Protein AF-0000000071057564 (afdb_homodimer)

Solvent-accessible surface area (backbone atoms only — not comparable to full-atom values): 9492 Å² total; per-residue (Å²): 116,65,68,56,49,53,51,52,46,50,51,50,52,50,40,37,50,50,49,53,50,45,47,51,37,58,76,66,62,53,61,66,64,60,50,48,52,52,51,41,50,40,45,51,51,51,52,51,49,50,49,49,56,52,49,54,50,51,49,51,51,70,74,53,70,54,89,49,64,68,62,37,50,52,53,53,49,51,53,50,54,56,66,66,61,117,116,65,67,55,50,54,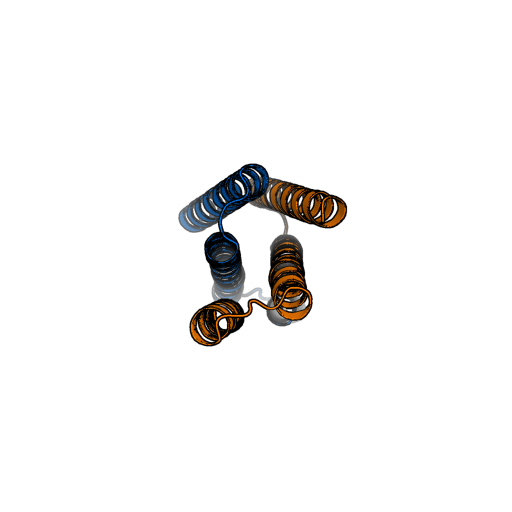51,51,46,51,51,50,51,49,41,39,50,49,47,54,49,46,48,49,37,58,76,66,65,54,60,65,64,59,51,49,51,53,52,41,49,40,44,50,50,50,51,52,49,50,50,49,57,52,49,53,50,51,49,50,50,70,72,54,69,54,88,50,63,69,62,37,51,51,53,52,48,51,53,50,53,56,68,66,60,114

InterPro domains:
  IPR003735 Metal-sensitive transcriptional repressor [PF02583] (4-84)
  IPR003735 Metal-sensitive transcriptional repressor [PTHR33677] (3-83)
  IPR038390 Metal-sensitive repressor, helix protomer superfamily [G3DSA:1.20.58.1000] (2-86)

Secondary structure (DSSP, 8-state):
-HHHHHHHHHHHHHHHHHHHHHHHHHHTT--HHHHHHHHHHHHHHHHHHHHHHHHHHHHHHHHS--S-HHHHHHHHHHHHHHHH--/-HHHHHHHHHH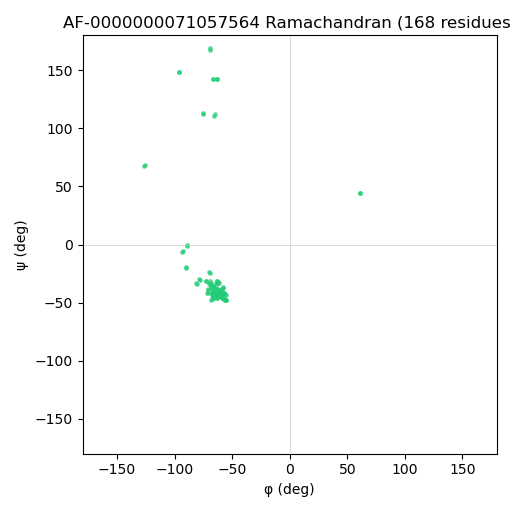HHHHHHHHHHHHHHHHTT--HHHHHHHHHHHHHHHHHHHHHHHHHHHHHHHHS--S-HHHHHHHHHHHHHHHH--

Foldseek 3Di:
DVVLVVVLVVLVVVLVVLVVVLVVCVVVVHDPVVSVVSVVVSVVSVVVSLVSVLVVLVCVLVVDPDPDPVVSVVSVVVSVVSVPPD/DVVLVVVLVVLVVVLVVLVVVLVVCVVVVHDPVVSVVSVVVSVVSVVVSLVSVLVVLVCVLVVDPDPDPVVSVVSVVVSVVSVPDD

Organism: NCBI:txid439219

Sequence (172 aa):
MRTEKKDILNRLKRAEGQLRGIQKMIEDEQECIDIVTQLTAVRSSINRTLGLVIGNKINQVMENPVDNPEEQEAKIQQVLDMIVKKMRTEKKDILNRLKRAEGQLRGIQKMIEDEQECIDIVTQLTAVRSSINRTLGLVIGNKINQVMENPVDNPEEQEAKIQQVLDMIVKK

Radius of gyration: 19.85 Å; Cα contacts (8 Å, |Δi|>4): 128; chains: 2; bounding box: 28×70×38 Å

Nearest PDB structures (foldseek):
  7mq1-assembly1_B  TM=9.446E-01  e=8.129E-06  Streptococcus pneumoniae D39
  7mq3-assembly1_A  TM=8.926E-01  e=7.356E-05  Streptococcus pneumoniae D39
  7mq2-assembly1_D  TM=8.993E-01  e=6.486E-05  Streptococcus pneumoniae D39
  5lcy-assembly1_C  TM=8.849E-01  e=1.101E-03  Salmonella enterica subsp. enterica serovar Typhimurium
  7mq2-assembly1_A  TM=8.182E-01  e=5.869E-04  Streptococcus pneumoniae D39

pLDDT: mean 92.58, std 8.24, range [45.53, 98.44]

Structure (mmCIF, N/CA/C/O backbone):
data_AF-0000000071057564-model_v1
#
loop_
_entity.id
_entity.type
_entity.pdbx_description
1 polymer 'DNA-binding transcriptional regulator, FrmR family'
#
loop_
_atom_site.group_PDB
_atom_site.id
_atom_site.type_symbol
_atom_site.label_atom_id
_atom_site.label_alt_id
_atom_site.label_comp_id
_atom_site.label_asym_id
_atom_site.label_entity_id
_atom_site.label_seq_id
_atom_site.pdbx_PDB_ins_code
_atom_site.Cartn_x
_atom_site.Cartn_y
_atom_site.Cartn_z
_atom_site.occupancy
_atom_site.B_iso_or_equiv
_atom_site.auth_seq_id
_atom_site.auth_comp_id
_atom_site.auth_asym_id
_atom_site.auth_atom_id
_atom_site.pdbx_PDB_model_num
ATOM 1 N N . MET A 1 1 ? 6.484 17.75 16.266 1 46.41 1 MET A N 1
ATOM 2 C CA . MET A 1 1 ? 6.109 17.562 14.867 1 46.41 1 MET A CA 1
ATOM 3 C C . MET A 1 1 ? 7.199 16.812 14.109 1 46.41 1 MET A C 1
ATOM 5 O O . MET A 1 1 ? 6.938 16.219 13.055 1 46.41 1 MET A O 1
ATOM 9 N N . ARG A 1 2 ? 8.539 17.047 14.445 1 57.56 2 ARG A N 1
ATOM 10 C CA . ARG A 1 2 ? 9.734 16.531 13.781 1 57.56 2 ARG A CA 1
ATOM 11 C C . ARG A 1 2 ? 9.812 15.016 13.891 1 57.56 2 ARG A C 1
ATOM 13 O O . ARG A 1 2 ? 10.102 14.328 12.906 1 57.56 2 ARG A O 1
ATOM 20 N N . THR A 1 3 ? 9.438 14.57 15.062 1 67.56 3 THR A N 1
ATOM 21 C CA . THR A 1 3 ? 9.547 13.141 15.336 1 67.56 3 THR A CA 1
ATOM 22 C C . THR A 1 3 ? 8.516 12.352 14.523 1 67.56 3 THR A C 1
ATOM 24 O O . THR A 1 3 ? 8.836 11.297 13.969 1 67.56 3 THR A O 1
ATOM 27 N N . GLU A 1 4 ? 7.527 13.094 14.195 1 82.94 4 GLU A N 1
ATOM 28 C CA . GLU A 1 4 ? 6.48 12.391 13.453 1 82.94 4 GLU A CA 1
ATOM 29 C C . GLU A 1 4 ? 6.836 12.266 11.977 1 82.94 4 GLU A C 1
ATOM 31 O O . GLU A 1 4 ? 6.633 11.219 11.367 1 82.94 4 GLU A O 1
ATOM 36 N N . LYS A 1 5 ? 7.547 13.352 11.609 1 90 5 LYS A N 1
ATOM 37 C CA . LYS A 1 5 ? 7.969 13.359 10.211 1 90 5 LYS A CA 1
ATOM 38 C C . LYS A 1 5 ? 9.008 12.273 9.945 1 90 5 LYS A C 1
ATOM 40 O O . LYS A 1 5 ? 8.906 11.531 8.969 1 90 5 LYS A O 1
ATOM 45 N N . LYS A 1 6 ? 9.945 12.242 10.805 1 93.44 6 LYS A N 1
ATOM 46 C CA . LYS A 1 6 ? 11.016 11.258 10.672 1 93.44 6 LYS A CA 1
ATOM 47 C C . LYS A 1 6 ? 10.453 9.836 10.734 1 93.44 6 LYS A C 1
ATOM 49 O O . LYS A 1 6 ? 10.883 8.961 9.977 1 93.44 6 LYS A O 1
ATOM 54 N N . ASP A 1 7 ? 9.547 9.625 11.602 1 94.12 7 ASP A N 1
ATOM 55 C CA . ASP A 1 7 ? 8.93 8.312 11.75 1 94.12 7 ASP A CA 1
ATOM 56 C C . ASP A 1 7 ? 8.195 7.902 10.477 1 94.12 7 ASP A C 1
ATOM 58 O O . ASP A 1 7 ? 8.305 6.762 10.031 1 94.12 7 ASP A O 1
ATOM 62 N N . ILE A 1 8 ? 7.484 8.828 9.914 1 96.69 8 ILE A N 1
ATOM 63 C CA . ILE A 1 8 ? 6.727 8.555 8.695 1 96.69 8 ILE A CA 1
ATOM 64 C C . ILE A 1 8 ? 7.684 8.242 7.551 1 96.69 8 ILE A C 1
ATOM 66 O O . ILE A 1 8 ? 7.457 7.305 6.785 1 96.69 8 ILE A O 1
ATOM 70 N N . LEU A 1 9 ? 8.75 9.016 7.488 1 97.56 9 LEU A N 1
ATOM 71 C CA . LEU A 1 9 ? 9.742 8.797 6.441 1 97.56 9 LEU A CA 1
ATOM 72 C C . LEU A 1 9 ? 10.383 7.418 6.586 1 97.56 9 LEU A C 1
ATOM 74 O O . LEU A 1 9 ? 10.555 6.707 5.594 1 97.56 9 LEU A O 1
ATOM 78 N N . ASN A 1 10 ? 10.656 7.074 7.773 1 97.12 10 ASN A N 1
ATOM 79 C CA . ASN A 1 10 ? 11.25 5.762 8.016 1 97.12 10 ASN A CA 1
ATOM 80 C C . ASN A 1 10 ? 10.305 4.633 7.613 1 97.12 10 ASN A C 1
ATOM 82 O O . ASN A 1 10 ? 10.742 3.627 7.051 1 97.12 10 ASN A O 1
ATOM 86 N N . ARG A 1 11 ? 9.086 4.793 7.895 1 96.75 11 ARG A N 1
ATOM 87 C CA . ARG A 1 11 ? 8.094 3.795 7.512 1 96.75 11 ARG A CA 1
ATOM 88 C C . ARG A 1 11 ? 8.023 3.648 5.996 1 96.75 11 ARG A C 1
ATOM 90 O O . ARG A 1 11 ? 7.953 2.533 5.477 1 96.75 11 ARG A O 1
ATOM 97 N N . LEU A 1 12 ? 8.023 4.754 5.309 1 98.06 12 LEU A N 1
ATOM 98 C CA . LEU A 1 12 ? 7.934 4.73 3.852 1 98.06 12 LEU A CA 1
ATOM 99 C C . LEU A 1 12 ? 9.18 4.098 3.24 1 98.06 12 LEU A C 1
ATOM 101 O O . LEU A 1 12 ? 9.094 3.373 2.246 1 98.06 12 LEU A O 1
ATOM 105 N N . LYS A 1 13 ? 10.32 4.355 3.859 1 97.94 13 LYS A N 1
ATOM 106 C CA . LYS A 1 13 ? 11.562 3.742 3.389 1 97.94 13 LYS A CA 1
ATOM 107 C C . LYS A 1 13 ? 11.523 2.227 3.562 1 97.94 13 LYS A C 1
ATOM 109 O O . LYS A 1 13 ? 11.992 1.486 2.691 1 97.94 13 LYS A O 1
ATOM 114 N N . ARG A 1 14 ? 10.961 1.842 4.621 1 97.81 14 ARG A N 1
ATOM 115 C CA . ARG A 1 14 ? 10.836 0.407 4.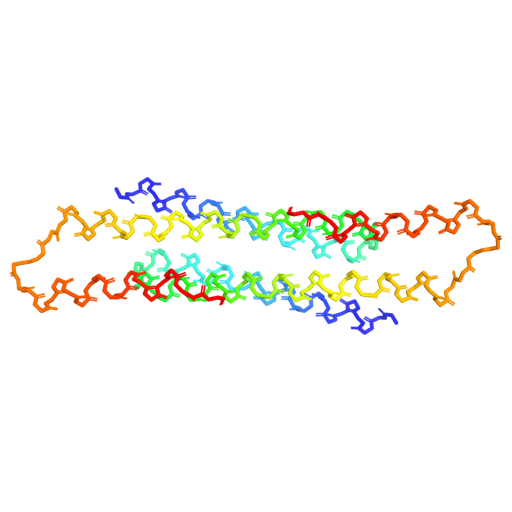855 1 97.81 14 ARG A CA 1
ATOM 116 C C . ARG A 1 14 ? 9.891 -0.231 3.838 1 97.81 14 ARG A C 1
ATOM 118 O O . ARG A 1 14 ? 10.195 -1.293 3.289 1 97.81 14 ARG A O 1
ATOM 125 N N . ALA A 1 15 ? 8.812 0.432 3.619 1 98.44 15 ALA A N 1
ATOM 126 C CA . ALA A 1 15 ? 7.859 -0.08 2.637 1 98.44 15 ALA A CA 1
ATOM 127 C C . ALA A 1 15 ? 8.484 -0.143 1.246 1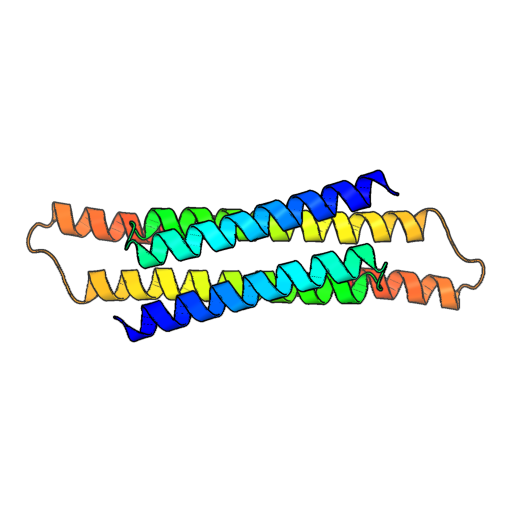 98.44 15 ALA A C 1
ATOM 129 O O . ALA A 1 15 ? 8.258 -1.094 0.497 1 98.44 15 ALA A O 1
ATOM 130 N N . GLU A 1 16 ? 9.242 0.858 0.913 1 98.31 16 GLU A N 1
ATOM 131 C CA . GLU A 1 16 ? 9.961 0.892 -0.357 1 98.31 16 GLU A CA 1
ATOM 132 C C . GLU A 1 16 ? 10.914 -0.291 -0.481 1 98.31 16 GLU A C 1
ATOM 134 O O . GLU A 1 16 ? 10.969 -0.947 -1.523 1 98.31 16 GLU A O 1
ATOM 139 N N . GLY A 1 17 ? 11.617 -0.532 0.595 1 97.56 17 GLY A N 1
ATOM 140 C CA . GLY A 1 17 ? 12.5 -1.686 0.613 1 97.56 17 GLY A CA 1
ATOM 141 C C . GLY A 1 17 ? 11.766 -3.002 0.437 1 97.56 17 GLY A C 1
ATOM 142 O O . GLY A 1 17 ? 12.25 -3.896 -0.261 1 97.56 17 GLY A O 1
ATOM 143 N N . GLN A 1 18 ? 10.609 -3.072 1.089 1 98.19 18 GLN A N 1
ATOM 144 C CA . GLN A 1 18 ? 9.797 -4.277 0.943 1 98.19 18 GLN A CA 1
ATOM 145 C C . GLN A 1 18 ? 9.375 -4.484 -0.508 1 98.19 18 GLN A C 1
ATOM 147 O O . GLN A 1 18 ? 9.406 -5.609 -1.016 1 98.19 18 GLN A O 1
ATOM 152 N N . LEU A 1 19 ? 9.016 -3.389 -1.163 1 98.44 19 LEU A N 1
ATOM 153 C CA . LEU A 1 19 ? 8.609 -3.488 -2.561 1 98.44 19 LEU A CA 1
ATOM 154 C C . LEU A 1 19 ? 9.758 -3.988 -3.43 1 98.44 19 LEU A C 1
ATOM 156 O O . LEU A 1 19 ? 9.547 -4.797 -4.336 1 98.44 19 LEU A O 1
ATOM 160 N N . ARG A 1 20 ? 10.961 -3.533 -3.139 1 97.5 20 ARG A N 1
ATOM 161 C CA . ARG A 1 20 ? 12.133 -4.016 -3.861 1 97.5 20 ARG A CA 1
ATOM 162 C C . ARG A 1 20 ? 12.344 -5.508 -3.629 1 97.5 20 ARG A C 1
ATOM 164 O O . ARG A 1 20 ? 12.641 -6.25 -4.566 1 97.5 20 ARG A O 1
ATOM 171 N N . GLY A 1 21 ? 12.188 -5.84 -2.387 1 97.5 21 GLY A N 1
ATOM 172 C CA . GLY A 1 21 ? 12.289 -7.254 -2.059 1 97.5 21 GLY A CA 1
ATOM 173 C C . GLY A 1 21 ? 11.289 -8.117 -2.797 1 97.5 21 GLY A C 1
ATOM 174 O O . GLY A 1 21 ? 11.625 -9.203 -3.273 1 97.5 21 GLY A O 1
ATOM 175 N N . ILE A 1 22 ? 10.141 -7.645 -2.951 1 98.31 22 ILE A N 1
ATOM 176 C CA . ILE A 1 22 ? 9.086 -8.383 -3.639 1 98.31 22 ILE A CA 1
ATOM 177 C C . ILE A 1 22 ? 9.445 -8.547 -5.113 1 98.31 22 ILE A C 1
ATOM 179 O O . ILE A 1 22 ? 9.234 -9.617 -5.695 1 98.31 22 ILE A O 1
ATOM 183 N N . GLN A 1 23 ? 9.945 -7.469 -5.703 1 98 23 GLN A N 1
ATOM 184 C CA . GLN A 1 23 ? 10.383 -7.543 -7.094 1 98 23 GLN A CA 1
ATOM 185 C C . GLN A 1 23 ? 11.414 -8.648 -7.289 1 98 23 GLN A C 1
ATOM 187 O O . GLN A 1 23 ? 11.32 -9.43 -8.234 1 98 23 GLN A O 1
ATOM 192 N N . LYS A 1 24 ? 12.328 -8.734 -6.402 1 97.62 24 LYS A N 1
ATOM 193 C CA . LYS A 1 24 ? 13.344 -9.773 -6.461 1 97.62 24 LYS A CA 1
ATOM 194 C C . LYS A 1 24 ? 12.727 -11.164 -6.301 1 97.62 24 LYS A C 1
ATOM 196 O O . LYS A 1 24 ? 13.117 -12.102 -7 1 97.62 24 LYS A O 1
ATOM 201 N N . MET A 1 25 ? 11.773 -11.242 -5.387 1 96.56 25 MET A N 1
ATOM 202 C CA . MET A 1 25 ? 11.086 -12.516 -5.18 1 96.56 25 MET A CA 1
ATOM 203 C C . MET A 1 25 ? 10.398 -12.977 -6.461 1 96.56 25 MET A C 1
ATOM 205 O O . MET A 1 25 ? 10.414 -14.164 -6.785 1 96.56 25 MET A O 1
ATOM 209 N N . ILE A 1 26 ? 9.812 -12.047 -7.113 1 95.81 26 ILE A N 1
ATOM 210 C CA . ILE A 1 26 ? 9.109 -12.359 -8.352 1 95.81 26 ILE A CA 1
ATOM 211 C C . ILE A 1 26 ? 10.109 -12.797 -9.422 1 95.81 26 ILE A C 1
ATOM 213 O O . ILE A 1 26 ? 9.891 -13.789 -10.117 1 95.81 26 ILE A O 1
ATOM 217 N N . GLU A 1 27 ? 11.227 -12.094 -9.547 1 94.94 27 GLU A N 1
ATOM 218 C CA . GLU A 1 27 ? 12.273 -12.438 -10.5 1 94.94 27 GLU A CA 1
ATOM 219 C C . GLU A 1 27 ? 12.859 -13.82 -10.203 1 94.94 27 GLU A C 1
ATOM 221 O O . GLU A 1 27 ? 13.172 -14.578 -11.125 1 94.94 27 GLU A O 1
ATOM 226 N N . ASP A 1 28 ? 12.891 -14.148 -8.945 1 95.31 28 ASP A N 1
ATOM 227 C CA . ASP A 1 28 ? 13.461 -15.422 -8.5 1 95.31 28 ASP A CA 1
ATOM 228 C C . ASP A 1 28 ? 12.406 -16.516 -8.484 1 95.31 28 ASP A C 1
ATOM 230 O O . ASP A 1 28 ? 12.664 -17.625 -8.016 1 95.31 28 ASP A O 1
ATOM 234 N N . GLU A 1 29 ? 11.195 -16.172 -8.844 1 92.38 29 GLU A N 1
ATOM 235 C CA . GLU A 1 29 ? 10.086 -17.109 -8.977 1 92.38 29 GLU A CA 1
ATOM 236 C C . GLU A 1 29 ? 9.781 -17.797 -7.652 1 92.38 29 GLU A C 1
ATOM 238 O O . GLU A 1 29 ? 9.648 -19.031 -7.602 1 92.38 29 GLU A O 1
ATOM 243 N N . GLN A 1 30 ? 9.766 -17.0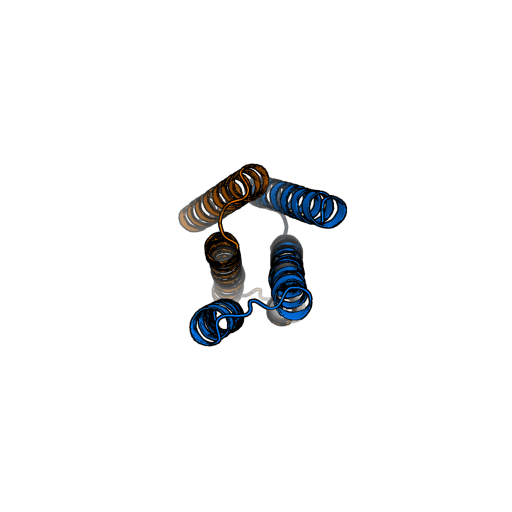47 -6.645 1 92.31 30 GLN A N 1
ATOM 244 C CA . GLN A 1 30 ? 9.406 -17.547 -5.324 1 92.31 30 GLN A CA 1
ATOM 245 C C . GLN A 1 30 ? 7.926 -17.906 -5.254 1 92.31 30 GLN A C 1
ATOM 247 O O . GLN A 1 30 ? 7.16 -17.594 -6.168 1 92.31 30 GLN A O 1
ATOM 252 N N . GLU A 1 31 ? 7.547 -18.578 -4.238 1 90.62 31 GLU A N 1
ATOM 253 C CA . GLU A 1 31 ? 6.176 -19.047 -4.078 1 90.62 31 GLU A CA 1
ATOM 254 C C . GLU A 1 31 ? 5.199 -17.875 -3.979 1 90.62 31 GLU A C 1
ATOM 256 O O . GLU A 1 31 ? 5.484 -16.875 -3.32 1 90.62 31 GLU A O 1
ATOM 261 N N . CYS A 1 32 ? 4.098 -18.078 -4.551 1 92.56 32 CYS A N 1
ATOM 262 C CA . CYS A 1 32 ? 3.094 -17.016 -4.664 1 92.56 32 CYS A CA 1
ATOM 263 C C . CYS A 1 32 ? 2.596 -16.594 -3.291 1 92.56 32 CYS A C 1
ATOM 265 O O . CYS A 1 32 ? 2.361 -15.398 -3.053 1 92.56 32 CYS A O 1
ATOM 267 N N . ILE A 1 33 ? 2.541 -17.547 -2.377 1 92.56 33 ILE A N 1
ATOM 268 C CA . ILE A 1 33 ? 2.002 -17.234 -1.058 1 92.56 33 ILE A CA 1
ATOM 269 C C . ILE A 1 33 ? 2.936 -16.25 -0.336 1 92.56 33 ILE A C 1
ATOM 271 O O . ILE A 1 33 ? 2.48 -15.391 0.413 1 92.56 33 ILE A O 1
ATOM 275 N N . ASP A 1 34 ? 4.176 -16.438 -0.543 1 94.19 34 ASP A N 1
ATOM 276 C CA . ASP A 1 34 ? 5.148 -15.539 0.069 1 94.19 34 ASP A CA 1
ATOM 277 C C . ASP A 1 34 ? 5.051 -14.141 -0.53 1 94.19 34 ASP A C 1
ATOM 279 O O . ASP A 1 34 ? 5.152 -13.141 0.19 1 94.19 34 ASP A O 1
ATOM 283 N N . ILE A 1 35 ? 4.812 -14.047 -1.791 1 96.31 35 ILE A N 1
ATOM 284 C CA . ILE A 1 35 ? 4.656 -12.773 -2.48 1 96.31 35 ILE A CA 1
ATOM 285 C C . ILE A 1 35 ? 3.42 -12.047 -1.956 1 96.31 35 ILE A C 1
ATOM 287 O O . ILE A 1 35 ? 3.48 -10.867 -1.623 1 96.31 35 ILE A O 1
ATOM 291 N N . VAL A 1 36 ? 2.363 -12.734 -1.786 1 96.69 36 VAL A N 1
ATOM 292 C CA . VAL A 1 36 ? 1.112 -12.172 -1.289 1 96.69 36 VAL A CA 1
ATOM 293 C C . VAL A 1 36 ? 1.3 -11.688 0.146 1 96.69 36 VAL A C 1
ATOM 295 O O . VAL A 1 36 ? 0.833 -10.602 0.504 1 96.69 36 VAL A O 1
ATOM 298 N N . THR A 1 37 ? 2.043 -12.461 0.87 1 96.19 37 THR A N 1
ATOM 299 C CA . THR A 1 37 ? 2.297 -12.094 2.26 1 96.19 37 THR A CA 1
ATOM 300 C C . THR A 1 37 ? 3.049 -10.773 2.34 1 96.19 37 THR A C 1
ATOM 302 O O . THR A 1 37 ? 2.68 -9.891 3.115 1 96.19 37 THR A O 1
ATOM 305 N N . GLN A 1 38 ? 3.99 -10.617 1.541 1 96.94 38 GLN A N 1
ATOM 306 C CA . GLN A 1 38 ? 4.777 -9.391 1.556 1 96.94 38 GLN A CA 1
ATOM 307 C C . GLN A 1 38 ? 3.973 -8.211 1.017 1 96.94 38 GLN A C 1
ATOM 309 O O . GLN A 1 38 ? 4.09 -7.09 1.517 1 96.94 38 GLN A O 1
ATOM 314 N N . LEU A 1 39 ? 3.16 -8.461 -0.037 1 97.81 39 LEU A N 1
ATOM 315 C CA . LEU A 1 39 ? 2.295 -7.406 -0.555 1 97.81 39 LEU A CA 1
ATOM 316 C C . LEU A 1 39 ? 1.316 -6.93 0.514 1 97.81 39 LEU A C 1
ATOM 318 O O . LEU A 1 39 ? 1.087 -5.727 0.662 1 97.81 39 LEU A O 1
ATOM 322 N N . THR A 1 40 ? 0.793 -7.828 1.279 1 97.56 40 THR A N 1
ATOM 323 C CA . THR A 1 40 ? -0.149 -7.469 2.334 1 97.56 40 THR A CA 1
ATOM 324 C C . THR A 1 40 ? 0.544 -6.656 3.426 1 97.56 40 THR A C 1
ATOM 326 O O . THR A 1 40 ? -0.053 -5.746 4 1 97.56 40 THR A O 1
ATOM 329 N N . ALA A 1 41 ? 1.801 -7.039 3.66 1 97.25 41 ALA A N 1
ATOM 330 C CA . ALA A 1 41 ? 2.58 -6.273 4.633 1 97.25 41 ALA A CA 1
ATOM 331 C C . ALA A 1 41 ? 2.779 -4.836 4.168 1 97.25 41 ALA A C 1
ATOM 333 O O . ALA A 1 41 ? 2.664 -3.898 4.965 1 97.25 41 ALA A O 1
ATOM 334 N N . VAL A 1 42 ? 3.061 -4.633 2.92 1 98.06 42 VAL A N 1
ATOM 335 C CA . VAL A 1 42 ? 3.225 -3.289 2.379 1 98.06 42 VAL A CA 1
ATOM 336 C C . VAL A 1 42 ? 1.904 -2.527 2.477 1 98.06 42 VAL A C 1
ATOM 338 O O . VAL A 1 42 ? 1.879 -1.367 2.893 1 98.06 42 VAL A O 1
ATOM 341 N N . ARG A 1 43 ? 0.836 -3.174 2.121 1 96.94 43 ARG A N 1
ATOM 342 C CA . ARG A 1 43 ? -0.486 -2.561 2.199 1 96.94 43 ARG A CA 1
ATOM 343 C C . ARG A 1 43 ? -0.792 -2.1 3.621 1 96.94 43 ARG A C 1
ATOM 345 O O . ARG A 1 43 ? -1.267 -0.98 3.826 1 96.94 43 ARG A O 1
ATOM 352 N N . SER A 1 44 ? -0.532 -2.961 4.543 1 97.12 44 SER A N 1
ATOM 353 C CA . SER A 1 44 ? -0.761 -2.637 5.949 1 97.12 44 SER A CA 1
ATOM 354 C C . SER A 1 44 ? 0.089 -1.448 6.387 1 97.12 44 SER A C 1
ATOM 356 O O . SER A 1 44 ? -0.385 -0.574 7.113 1 97.12 44 SER A O 1
ATOM 358 N N . SER A 1 45 ? 1.33 -1.493 5.938 1 97.31 45 SER A N 1
ATOM 359 C CA . SER A 1 45 ? 2.238 -0.394 6.246 1 97.31 45 SER A CA 1
ATOM 360 C C . SER A 1 45 ? 1.715 0.927 5.691 1 97.31 45 SER A C 1
ATOM 362 O O . SER A 1 45 ? 1.728 1.945 6.387 1 97.31 45 SER A O 1
ATOM 364 N N . ILE A 1 46 ? 1.225 0.928 4.492 1 97.81 46 ILE A N 1
ATOM 365 C CA . ILE A 1 46 ? 0.693 2.129 3.859 1 97.81 46 ILE A CA 1
ATOM 366 C C . ILE A 1 46 ? -0.554 2.598 4.605 1 97.81 46 ILE A C 1
ATOM 368 O O . ILE A 1 46 ? -0.717 3.793 4.867 1 97.81 46 ILE A O 1
ATOM 372 N N . ASN A 1 47 ? -1.414 1.672 5.02 1 96.12 47 ASN A N 1
ATOM 373 C CA . ASN A 1 47 ? -2.607 2.012 5.789 1 96.12 47 ASN A CA 1
ATOM 374 C C . ASN A 1 47 ? -2.252 2.688 7.109 1 96.12 47 ASN A C 1
ATOM 376 O O . ASN A 1 47 ? -2.859 3.693 7.48 1 96.12 47 ASN A O 1
ATOM 380 N N . ARG A 1 48 ? -1.313 2.127 7.711 1 96.06 48 ARG A N 1
ATOM 381 C CA . ARG A 1 48 ? -0.883 2.705 8.977 1 96.06 48 ARG A CA 1
ATOM 382 C C . ARG A 1 48 ? -0.307 4.102 8.781 1 96.06 48 ARG A C 1
ATOM 384 O O . ARG A 1 48 ? -0.559 5.004 9.578 1 96.06 48 ARG A O 1
ATOM 391 N N . THR A 1 49 ? 0.447 4.27 7.785 1 96.75 49 THR A N 1
ATOM 392 C CA . THR A 1 49 ? 1.033 5.566 7.477 1 96.75 49 THR A CA 1
ATOM 393 C C . THR A 1 49 ? -0.055 6.594 7.176 1 96.75 49 THR A C 1
ATOM 395 O O . THR A 1 49 ? -0.002 7.727 7.66 1 96.75 49 THR A O 1
ATOM 398 N N . LEU A 1 50 ? -1.049 6.152 6.41 1 95.94 50 LEU A N 1
ATOM 399 C CA . LEU A 1 50 ? -2.207 6.996 6.137 1 95.94 50 LEU A CA 1
ATOM 400 C C . LEU A 1 50 ? -2.855 7.465 7.434 1 95.94 50 LEU A C 1
ATOM 402 O O . LEU A 1 50 ? -3.105 8.664 7.613 1 95.94 50 LEU A O 1
ATOM 406 N N . GLY A 1 51 ? -3.053 6.598 8.297 1 94.88 51 GLY A N 1
ATOM 407 C CA . GLY A 1 51 ? -3.641 6.926 9.586 1 94.88 51 GLY A CA 1
ATOM 408 C C . GLY A 1 51 ? -2.83 7.938 10.375 1 94.88 51 GLY A C 1
ATOM 409 O O . GLY A 1 51 ? -3.389 8.859 10.969 1 94.88 51 GLY A O 1
ATOM 410 N N . LEU A 1 52 ? -1.585 7.715 10.336 1 94.56 52 LEU A N 1
ATOM 411 C CA . LEU A 1 52 ? -0.696 8.609 11.07 1 94.56 52 LEU A CA 1
ATOM 412 C C . LEU A 1 52 ? -0.716 10.008 10.469 1 94.56 52 LEU A C 1
ATOM 414 O O . LEU A 1 52 ? -0.811 11 11.195 1 94.56 52 LEU A O 1
ATOM 418 N N . VAL A 1 53 ? -0.636 10.117 9.195 1 94.5 53 VAL A N 1
ATOM 419 C CA . VAL A 1 53 ? -0.604 11.398 8.5 1 94.5 53 VAL A CA 1
ATOM 420 C C . VAL A 1 53 ? -1.912 12.148 8.742 1 94.5 53 VAL A C 1
ATOM 422 O O . VAL A 1 53 ? -1.903 13.328 9.094 1 94.5 53 VAL A O 1
ATOM 425 N N . ILE A 1 54 ? -2.982 11.445 8.609 1 94.62 54 ILE A N 1
ATOM 426 C CA . ILE A 1 54 ? -4.297 12.047 8.797 1 94.62 54 ILE A CA 1
ATOM 427 C C . ILE A 1 54 ? -4.477 12.438 10.266 1 94.62 54 ILE A C 1
ATOM 429 O O . ILE A 1 54 ? -4.945 13.539 10.57 1 94.62 54 ILE A O 1
ATOM 433 N N . GLY A 1 55 ? -4.078 11.562 11.133 1 93.69 55 GLY A N 1
ATOM 434 C CA . GLY A 1 55 ? -4.152 11.852 12.555 1 93.69 55 GLY A CA 1
ATOM 435 C C . GLY A 1 55 ? -3.363 13.078 12.961 1 93.69 55 GLY A C 1
ATOM 436 O O . GLY A 1 55 ? -3.836 13.891 13.758 1 93.69 55 GLY A O 1
ATOM 437 N N . ASN A 1 56 ? -2.174 13.18 12.484 1 92.25 56 ASN A N 1
ATOM 438 C CA . ASN A 1 56 ? -1.352 14.359 12.758 1 92.25 56 ASN A CA 1
ATOM 439 C C . ASN A 1 56 ? -2.041 15.641 12.312 1 92.25 56 ASN A C 1
ATOM 441 O O . ASN A 1 56 ? -2.004 16.656 13.016 1 92.25 56 ASN A O 1
ATOM 445 N N . LYS A 1 57 ? -2.67 15.594 11.156 1 92.25 57 LYS A N 1
ATOM 446 C CA . LYS A 1 57 ? -3.359 16.766 10.633 1 92.25 57 LYS A CA 1
ATOM 447 C C . LYS A 1 57 ? -4.562 17.125 11.5 1 92.25 57 LYS A C 1
ATOM 449 O O . LYS A 1 57 ? -4.816 18.312 11.766 1 92.25 57 LYS A O 1
ATOM 454 N N . ILE A 1 58 ? -5.281 16.172 11.891 1 92.69 58 ILE A N 1
ATOM 455 C CA . ILE A 1 58 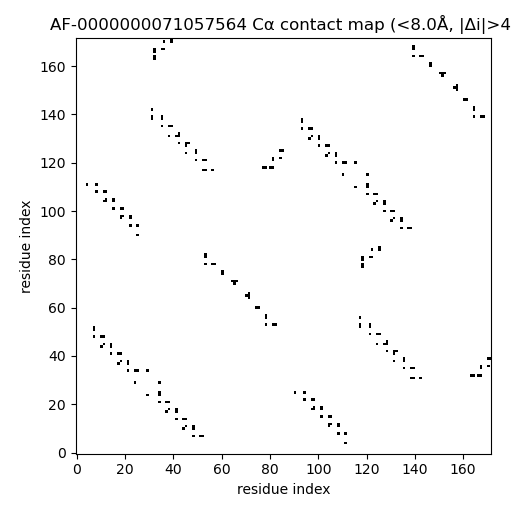? -6.414 16.406 12.781 1 92.69 58 ILE A CA 1
ATOM 456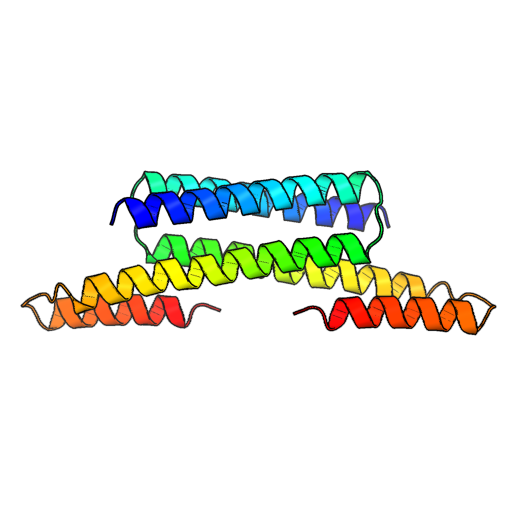 C C . ILE A 1 58 ? -5.945 17.094 14.055 1 92.69 58 ILE A C 1
ATOM 458 O O . ILE A 1 58 ? -6.539 18.094 14.477 1 92.69 58 ILE A O 1
ATOM 462 N N . ASN A 1 59 ? -4.93 16.609 14.617 1 92.44 59 ASN A N 1
ATOM 463 C CA . ASN A 1 59 ? -4.391 17.203 15.836 1 92.44 59 ASN A CA 1
ATOM 464 C C . ASN A 1 59 ? -3.961 18.641 15.609 1 92.44 59 ASN A C 1
ATOM 466 O O . ASN A 1 59 ? -4.211 19.516 16.453 1 92.44 59 ASN A O 1
ATOM 470 N N . GLN A 1 60 ? -3.311 18.875 14.508 1 90.31 60 GLN A N 1
ATOM 471 C CA . GLN A 1 60 ? -2.869 20.219 14.172 1 90.31 60 GLN A CA 1
ATOM 472 C C . GLN A 1 60 ? -4.051 21.188 14.078 1 90.31 60 GLN A C 1
ATOM 474 O O . GLN A 1 60 ? -3.992 22.312 14.578 1 90.31 60 GLN A O 1
ATOM 479 N N . VAL A 1 61 ? -5.094 20.734 13.484 1 90.25 61 VAL A N 1
ATOM 480 C CA . VAL A 1 61 ? -6.266 21.578 13.297 1 90.25 61 VAL A CA 1
ATOM 481 C C . VAL A 1 61 ? -6.969 21.797 14.633 1 90.25 61 VAL A C 1
ATOM 483 O O . VAL A 1 61 ? -7.438 22.891 14.922 1 90.25 61 VAL A O 1
ATOM 486 N N . MET A 1 62 ? -7.074 20.781 15.406 1 90.88 62 MET A N 1
ATOM 487 C CA . MET A 1 62 ? -7.777 20.844 16.688 1 90.88 62 MET A CA 1
ATOM 488 C C . MET A 1 62 ? -7 21.688 17.688 1 90.88 62 MET A C 1
ATOM 490 O O . MET A 1 62 ? -7.594 22.406 18.5 1 90.88 62 MET A O 1
ATOM 494 N N . GLU A 1 63 ? -5.746 21.641 17.609 1 91.44 63 GLU A N 1
ATOM 495 C CA . GLU A 1 63 ? -4.922 22.281 18.625 1 91.44 63 GLU A CA 1
ATOM 496 C C . GLU A 1 63 ? -4.602 23.719 18.25 1 91.44 63 GLU A C 1
ATOM 498 O O . GLU A 1 63 ? -4.191 24.516 19.109 1 91.44 63 GLU A O 1
ATOM 503 N N . ASN A 1 64 ? -4.746 24.016 16.969 1 89.44 64 ASN A N 1
ATOM 504 C CA . ASN A 1 64 ? -4.449 25.359 16.516 1 89.44 64 ASN A CA 1
ATOM 505 C C . ASN A 1 64 ? -5.621 25.969 15.742 1 89.44 64 ASN A C 1
ATOM 507 O O . ASN A 1 64 ? -5.504 26.266 14.555 1 89.44 64 ASN A O 1
ATOM 511 N N . PRO A 1 65 ? -6.672 26.203 16.484 1 86.69 65 PRO A N 1
ATOM 512 C CA . PRO A 1 65 ? -7.816 26.797 15.797 1 86.69 65 PRO A CA 1
ATOM 513 C C . PRO A 1 65 ? -7.531 28.219 15.305 1 86.69 65 PRO A C 1
ATOM 515 O O . PRO A 1 65 ? -6.68 28.906 15.867 1 86.69 65 PRO A O 1
ATOM 518 N N . VAL A 1 66 ? -8.117 28.422 14.102 1 88.88 66 VAL A N 1
ATOM 519 C CA . VAL A 1 66 ? -7.977 29.781 13.578 1 88.88 66 VAL A CA 1
ATOM 520 C C . VAL A 1 66 ? -9.227 30.594 13.914 1 88.88 66 VAL A C 1
ATOM 522 O O . VAL A 1 66 ? -10.328 30.047 13.992 1 88.88 66 VAL A O 1
ATOM 525 N N . ASP A 1 67 ? -9.055 31.891 14.117 1 90.38 67 ASP A N 1
ATOM 526 C CA . ASP A 1 67 ? -10.125 32.781 14.594 1 90.38 67 ASP A CA 1
ATOM 527 C C . ASP A 1 67 ? -11.195 32.938 13.523 1 90.38 67 ASP A C 1
ATOM 529 O O . ASP A 1 67 ? -12.383 33.031 13.844 1 90.38 67 ASP A O 1
ATOM 533 N N . ASN A 1 68 ? -10.828 32.906 12.32 1 94.12 68 ASN A N 1
ATOM 534 C CA . ASN A 1 68 ? -11.773 33.062 11.211 1 94.12 68 ASN A CA 1
ATOM 535 C C . ASN A 1 68 ? -12.594 31.781 11.008 1 94.12 68 ASN A C 1
ATOM 537 O O . ASN A 1 68 ? -12.055 30.75 10.633 1 94.12 68 ASN A O 1
ATOM 541 N N . PRO A 1 69 ? -13.875 31.891 11.281 1 92.56 69 PRO A N 1
ATOM 542 C CA . PRO A 1 69 ? -14.727 30.703 11.203 1 92.56 69 PRO A CA 1
ATOM 543 C C . PRO A 1 69 ? -14.695 30.047 9.82 1 92.56 69 PRO A C 1
ATOM 545 O O . PRO A 1 69 ? -14.727 28.828 9.703 1 92.56 69 PRO A O 1
ATOM 548 N N . GLU A 1 70 ? -14.633 30.844 8.82 1 94.25 70 GLU A N 1
ATOM 549 C CA . GLU A 1 70 ? -14.609 30.312 7.465 1 94.25 70 GLU A CA 1
ATOM 550 C C . GLU A 1 70 ? -13.312 29.547 7.203 1 94.25 70 GLU A C 1
ATOM 552 O O . GLU A 1 70 ? -13.328 28.469 6.594 1 94.25 70 GLU A O 1
ATOM 557 N N . GLU A 1 71 ? -12.172 30.094 7.672 1 92.94 71 GLU A N 1
ATOM 558 C CA . GLU A 1 71 ? -10.875 29.422 7.512 1 92.94 71 GLU A CA 1
ATOM 559 C C . GLU A 1 71 ? -10.812 28.141 8.32 1 92.94 71 GLU A C 1
ATOM 561 O O . GLU A 1 71 ? -10.258 27.141 7.859 1 92.94 71 GLU A O 1
ATOM 566 N N . GLN A 1 72 ? -11.422 28.172 9.492 1 93.56 72 GLN A N 1
ATOM 567 C CA . GLN A 1 72 ? -11.445 27 10.344 1 93.56 72 GLN A CA 1
ATOM 568 C C . GLN A 1 72 ? -12.281 25.875 9.719 1 93.56 72 GLN A C 1
ATOM 570 O O . GLN A 1 72 ? -11.875 24.719 9.719 1 93.56 72 GLN A O 1
ATOM 575 N N . GLU A 1 73 ? -13.406 26.234 9.141 1 93.5 73 GLU A N 1
ATOM 576 C CA . GLU A 1 73 ? -14.266 25.266 8.461 1 93.5 73 GLU A CA 1
ATOM 577 C C . GLU A 1 73 ? -13.562 24.641 7.254 1 93.5 73 GLU A C 1
ATOM 579 O O . GLU A 1 73 ? -13.695 23.453 6.996 1 93.5 73 GLU A O 1
ATOM 584 N N . ALA A 1 74 ? -12.828 25.469 6.559 1 93.25 74 ALA A N 1
ATOM 585 C CA . ALA A 1 74 ? -12.086 25 5.395 1 93.25 74 ALA A CA 1
ATOM 586 C C . ALA A 1 74 ? -11.031 23.969 5.797 1 93.25 74 ALA A C 1
ATOM 588 O O . ALA A 1 74 ? -10.836 22.969 5.109 1 93.25 74 ALA A O 1
ATOM 589 N N . LYS A 1 75 ? -10.391 24.172 6.895 1 92 75 LYS A N 1
ATOM 590 C CA . LYS A 1 75 ? -9.375 23.25 7.398 1 92 75 LYS A CA 1
ATOM 591 C C . LYS A 1 75 ? -10 21.922 7.797 1 92 75 LYS A C 1
ATOM 593 O O . LYS A 1 75 ? -9.445 20.859 7.5 1 92 75 LYS A O 1
ATOM 598 N N . ILE A 1 76 ? -11.141 21.984 8.398 1 92.69 76 ILE A N 1
ATOM 599 C CA . ILE A 1 76 ? -11.859 20.797 8.82 1 92.69 76 ILE A CA 1
ATOM 600 C C . ILE A 1 76 ? -12.297 20 7.598 1 92.69 76 ILE A C 1
ATOM 602 O O . ILE A 1 76 ? -12.172 18.766 7.562 1 92.69 76 ILE A O 1
ATOM 606 N N . GLN A 1 77 ? -12.758 20.688 6.605 1 93.94 77 GLN A N 1
ATOM 607 C CA . GLN A 1 77 ? -13.195 20.047 5.375 1 93.94 77 GLN A CA 1
ATOM 608 C C . GLN A 1 77 ? -12.031 19.344 4.68 1 93.94 77 GLN A C 1
ATOM 610 O O . GLN A 1 77 ? -12.195 18.25 4.125 1 93.94 77 GLN A O 1
ATOM 615 N N . GLN A 1 78 ? -10.898 19.953 4.715 1 91.19 78 GLN A N 1
ATOM 616 C CA . GLN A 1 78 ? -9.719 19.328 4.125 1 91.19 78 GLN A CA 1
ATOM 617 C C . GLN A 1 78 ? -9.406 18 4.801 1 91.19 78 GLN A C 1
ATOM 619 O O . GLN A 1 78 ? -9.086 17.016 4.129 1 91.19 78 GLN A O 1
ATOM 624 N N . VAL A 1 79 ? -9.508 17.969 6.105 1 92.19 79 VAL A N 1
ATOM 625 C CA . VAL A 1 79 ? -9.25 16.75 6.867 1 92.19 79 VAL A CA 1
ATOM 626 C C . VAL A 1 79 ? -10.281 15.695 6.504 1 92.19 79 VAL A C 1
ATOM 628 O O . VAL A 1 79 ? -9.938 14.523 6.293 1 92.19 79 VAL A O 1
ATOM 631 N N . LEU A 1 80 ? -11.5 16.141 6.348 1 92.62 80 LEU A N 1
ATOM 632 C CA . LEU A 1 80 ? -12.562 15.203 5.984 1 92.62 80 LEU A CA 1
ATOM 633 C C . LEU A 1 80 ? -12.32 14.609 4.602 1 92.62 80 LEU A C 1
ATOM 635 O O . LEU A 1 80 ? -12.539 13.414 4.387 1 92.62 80 LEU A O 1
ATOM 639 N N . ASP A 1 81 ? -11.852 15.406 3.732 1 92.81 81 ASP A N 1
ATOM 640 C CA . ASP A 1 81 ? -11.547 14.945 2.379 1 92.81 81 ASP A CA 1
ATOM 641 C C . ASP A 1 81 ? -10.453 13.883 2.393 1 92.81 81 ASP A C 1
ATOM 643 O O . ASP A 1 81 ? -10.477 12.953 1.586 1 92.81 81 ASP A O 1
ATOM 647 N N . MET A 1 82 ? -9.562 13.953 3.32 1 92.38 82 MET A N 1
ATOM 648 C CA . MET A 1 82 ? -8.477 12.984 3.447 1 92.38 82 MET A CA 1
ATOM 649 C C . MET A 1 82 ? -9 11.648 3.963 1 92.38 82 MET A C 1
ATOM 651 O O . MET A 1 82 ? -8.508 10.586 3.564 1 92.38 82 MET A O 1
ATOM 655 N N . ILE A 1 83 ? -10 11.742 4.738 1 90.44 83 ILE A N 1
ATOM 656 C CA . ILE A 1 83 ? -10.531 10.547 5.375 1 90.44 83 ILE A CA 1
ATOM 657 C C . ILE A 1 83 ? -11.383 9.766 4.375 1 90.44 83 ILE A C 1
ATOM 659 O O . ILE A 1 83 ? -11.359 8.531 4.355 1 90.44 83 ILE A O 1
ATOM 663 N N . VAL A 1 84 ? -11.977 10.422 3.486 1 87.88 84 VAL A N 1
ATOM 664 C CA . VAL A 1 84 ? -12.938 9.758 2.605 1 87.88 84 VAL A CA 1
ATOM 665 C C . VAL A 1 84 ? -12.234 9.289 1.334 1 87.88 84 VAL A C 1
ATOM 667 O O . VAL A 1 84 ? -12.828 8.602 0.504 1 87.88 84 VAL A O 1
ATOM 670 N N . LYS A 1 85 ? -11 9.664 1.232 1 81 85 LYS A N 1
ATOM 671 C CA . LYS A 1 85 ? -10.266 9.219 0.055 1 81 85 LYS A CA 1
ATOM 672 C C . LYS A 1 85 ? -10.086 7.703 0.062 1 81 85 LYS A C 1
ATOM 674 O O . LYS A 1 85 ? -9.703 7.121 1.079 1 81 85 LYS A O 1
ATOM 679 N N . LYS A 1 86 ? -10.781 7 -0.859 1 67.31 86 LYS A N 1
ATOM 680 C CA . LYS A 1 86 ? -10.766 5.551 -1.061 1 67.31 86 LYS A CA 1
ATOM 681 C C . LYS A 1 86 ? -9.594 5.133 -1.934 1 67.31 86 LYS A C 1
ATOM 683 O O . LYS A 1 86 ? -9.148 5.895 -2.799 1 67.31 86 LYS A O 1
ATOM 688 N N . MET B 1 1 ? 2.424 -16.625 -19.453 1 45.53 1 MET B N 1
ATOM 689 C CA . MET B 1 1 ? 2.709 -16.359 -18.047 1 45.53 1 MET B CA 1
ATOM 690 C C . MET B 1 1 ? 3.684 -15.195 -17.891 1 45.53 1 MET B C 1
ATOM 692 O O . MET B 1 1 ? 3.887 -14.695 -16.781 1 45.53 1 MET B O 1
ATOM 696 N N . ARG B 1 2 ? 4.645 -14.984 -18.891 1 57.56 2 ARG B N 1
ATOM 697 C CA . ARG B 1 2 ? 5.746 -14.023 -18.906 1 57.56 2 ARG B CA 1
ATOM 698 C C . ARG B 1 2 ? 5.219 -12.594 -18.875 1 57.56 2 ARG B C 1
ATOM 700 O O . ARG B 1 2 ? 5.727 -11.758 -18.125 1 57.56 2 ARG B O 1
ATOM 707 N N . THR B 1 3 ? 4.16 -12.438 -19.625 1 67.56 3 THR B N 1
ATOM 708 C CA . THR B 1 3 ? 3.602 -11.102 -19.766 1 67.56 3 THR B CA 1
ATOM 709 C C . THR B 1 3 ? 2.979 -10.633 -18.453 1 67.56 3 THR B C 1
ATOM 711 O O . THR B 1 3 ? 3.164 -9.484 -18.031 1 67.56 3 THR B O 1
ATOM 714 N N . GLU B 1 4 ? 2.635 -11.617 -17.719 1 83 4 GLU B N 1
ATOM 715 C CA . GLU B 1 4 ? 1.984 -11.25 -16.453 1 83 4 GLU B CA 1
ATOM 716 C C . GLU B 1 4 ? 3.012 -10.859 -15.398 1 83 4 GLU B C 1
ATOM 718 O O . GLU B 1 4 ? 2.82 -9.891 -14.664 1 83 4 GLU B O 1
ATOM 723 N N . LYS B 1 5 ? 4.129 -11.602 -15.578 1 90.06 5 LYS B N 1
ATOM 724 C CA . LYS B 1 5 ? 5.207 -11.32 -14.633 1 90.06 5 LYS B CA 1
ATOM 725 C C . LYS B 1 5 ? 5.781 -9.922 -14.859 1 90.06 5 LYS B C 1
ATOM 727 O O . LYS B 1 5 ? 5.973 -9.164 -13.906 1 90.06 5 LYS B O 1
ATOM 732 N N . LYS B 1 6 ? 6.023 -9.656 -16.078 1 93.44 6 LYS B N 1
ATOM 733 C CA . LYS B 1 6 ? 6.582 -8.352 -16.438 1 93.44 6 LYS B CA 1
ATOM 734 C C . LYS B 1 6 ? 5.633 -7.223 -16.047 1 93.44 6 LYS B C 1
ATOM 736 O O . LYS B 1 6 ? 6.074 -6.18 -15.547 1 93.44 6 LYS B O 1
ATOM 741 N N . ASP B 1 7 ? 4.406 -7.414 -16.266 1 94 7 ASP B N 1
ATOM 742 C CA . ASP B 1 7 ? 3.402 -6.414 -15.922 1 94 7 ASP B CA 1
ATOM 743 C C . ASP B 1 7 ? 3.375 -6.156 -14.414 1 94 7 ASP B C 1
ATOM 745 O O . ASP B 1 7 ? 3.311 -5.004 -13.977 1 94 7 ASP B O 1
ATOM 749 N N . ILE B 1 8 ? 3.449 -7.203 -13.656 1 96.69 8 ILE B N 1
ATOM 750 C CA . ILE B 1 8 ? 3.42 -7.086 -12.203 1 96.69 8 ILE B CA 1
ATOM 751 C C . ILE B 1 8 ? 4.668 -6.352 -11.719 1 96.69 8 ILE B C 1
ATOM 753 O O . ILE B 1 8 ? 4.582 -5.473 -10.859 1 96.69 8 ILE B O 1
ATOM 757 N N . LEU B 1 9 ? 5.785 -6.699 -12.328 1 97.5 9 LEU B N 1
ATOM 758 C CA . LEU B 1 9 ? 7.039 -6.043 -11.961 1 97.5 9 LEU B CA 1
ATOM 759 C C . LEU B 1 9 ? 6.984 -4.555 -12.273 1 97.5 9 LEU B C 1
ATOM 761 O O . LEU B 1 9 ? 7.41 -3.727 -11.469 1 97.5 9 LEU B O 1
ATOM 765 N N . ASN B 1 10 ? 6.441 -4.258 -13.383 1 97 10 ASN B N 1
ATOM 766 C CA . ASN B 1 10 ? 6.324 -2.855 -13.766 1 97 10 ASN B CA 1
ATOM 767 C C . ASN B 1 10 ? 5.426 -2.082 -12.805 1 97 10 ASN B C 1
ATOM 769 O O . ASN B 1 10 ? 5.719 -0.937 -12.461 1 97 10 ASN B O 1
ATOM 773 N N . ARG B 1 11 ? 4.391 -2.678 -12.406 1 96.69 11 ARG B N 1
ATOM 774 C CA . ARG B 1 11 ? 3.486 -2.045 -11.453 1 96.69 11 ARG B CA 1
ATOM 775 C C . ARG B 1 11 ? 4.191 -1.777 -10.125 1 96.69 11 ARG B C 1
ATOM 777 O O . ARG B 1 11 ? 4.031 -0.707 -9.539 1 96.69 11 ARG B O 1
ATOM 784 N N . LEU B 1 12 ? 4.938 -2.732 -9.664 1 98.06 12 LEU B N 1
ATOM 785 C CA . LEU B 1 12 ? 5.641 -2.592 -8.398 1 98.06 12 LEU B CA 1
ATOM 786 C C . LEU B 1 12 ? 6.715 -1.514 -8.484 1 98.06 12 LEU B C 1
ATOM 788 O O . LEU B 1 12 ? 6.93 -0.765 -7.527 1 98.06 12 LEU B O 1
ATOM 792 N N . LYS B 1 13 ? 7.352 -1.43 -9.641 1 97.94 13 LYS B N 1
ATOM 793 C CA . LYS B 1 13 ? 8.352 -0.386 -9.844 1 97.94 13 LYS B CA 1
ATOM 794 C C . LYS B 1 13 ? 7.711 1 -9.812 1 97.94 13 LYS B C 1
ATOM 796 O O . LYS B 1 13 ? 8.281 1.94 -9.258 1 97.94 13 LYS B O 1
ATOM 801 N N . ARG B 1 14 ? 6.586 1.061 -10.359 1 97.81 14 ARG B N 1
ATOM 802 C CA . ARG B 1 14 ? 5.867 2.33 -10.336 1 97.81 14 ARG B CA 1
ATOM 803 C C . ARG B 1 14 ? 5.469 2.709 -8.914 1 97.81 14 ARG B C 1
ATOM 805 O O . ARG B 1 14 ? 5.629 3.861 -8.508 1 97.81 14 ARG B O 1
ATOM 812 N N . ALA B 1 15 ? 4.977 1.741 -8.211 1 98.44 15 ALA B N 1
ATOM 813 C CA . ALA B 1 15 ? 4.594 1.994 -6.824 1 98.44 15 ALA B CA 1
ATOM 814 C C . ALA B 1 15 ? 5.801 2.412 -5.992 1 98.44 15 ALA B C 1
ATOM 816 O O . ALA B 1 15 ? 5.699 3.301 -5.145 1 98.44 15 ALA B O 1
ATOM 817 N N . GLU B 1 16 ? 6.91 1.78 -6.23 1 98.25 16 GLU B N 1
ATOM 818 C CA . GLU B 1 16 ? 8.156 2.127 -5.559 1 98.25 16 GLU B CA 1
ATOM 819 C C . GLU B 1 16 ? 8.555 3.572 -5.844 1 98.25 16 GLU B C 1
ATOM 821 O O . GLU B 1 16 ? 8.93 4.309 -4.934 1 98.25 16 GLU B O 1
ATOM 826 N N . GLY B 1 17 ? 8.422 3.922 -7.094 1 97.56 17 GLY B N 1
ATOM 827 C CA . GLY B 1 17 ? 8.695 5.301 -7.465 1 97.56 17 GLY B CA 1
ATOM 828 C C . GLY B 1 17 ? 7.781 6.301 -6.785 1 97.56 17 GLY B C 1
ATOM 829 O O . GLY B 1 17 ? 8.219 7.371 -6.367 1 97.56 17 GLY B O 1
ATOM 830 N N . GLN B 1 18 ? 6.52 5.895 -6.703 1 98.19 18 GLN B N 1
ATOM 831 C CA . GLN B 1 18 ? 5.562 6.758 -6.02 1 98.19 18 GLN B CA 1
ATOM 832 C C . GLN B 1 18 ? 5.945 6.957 -4.555 1 98.19 18 GLN B C 1
ATOM 834 O O . GLN B 1 18 ? 5.859 8.07 -4.031 1 98.19 18 GLN B O 1
ATOM 839 N N . LEU B 1 19 ? 6.398 5.879 -3.926 1 98.44 19 LEU B N 1
ATOM 840 C CA . LEU B 1 19 ? 6.801 5.973 -2.525 1 98.44 19 LEU B CA 1
ATOM 841 C C . LEU B 1 19 ? 7.984 6.922 -2.363 1 98.44 19 LEU B C 1
ATOM 843 O O . LEU B 1 19 ? 8.031 7.703 -1.409 1 98.44 19 LEU B O 1
ATOM 847 N N . ARG B 1 20 ? 8.898 6.879 -3.307 1 97.5 20 ARG B N 1
ATOM 848 C CA . ARG B 1 20 ? 10.031 7.805 -3.285 1 97.5 20 ARG B CA 1
ATOM 849 C C . ARG B 1 20 ? 9.555 9.25 -3.436 1 97.5 20 ARG B C 1
ATOM 851 O O . ARG B 1 20 ? 10.039 10.141 -2.734 1 97.5 20 ARG B O 1
ATOM 858 N N . GLY B 1 21 ? 8.656 9.375 -4.348 1 97.5 21 GLY B N 1
ATOM 859 C CA . GLY B 1 21 ? 8.086 10.695 -4.535 1 97.5 21 GLY B CA 1
ATOM 860 C C . GLY B 1 21 ? 7.41 11.234 -3.287 1 97.5 21 GLY B C 1
ATOM 861 O O . GLY B 1 21 ? 7.555 12.414 -2.957 1 97.5 21 GLY B O 1
ATOM 862 N N . ILE B 1 22 ? 6.77 10.414 -2.594 1 98.38 22 ILE B N 1
ATOM 863 C CA . ILE B 1 22 ? 6.074 10.812 -1.375 1 98.38 22 ILE B CA 1
ATOM 864 C C . ILE B 1 22 ? 7.086 11.242 -0.317 1 98.38 22 ILE B C 1
ATOM 866 O O . ILE B 1 22 ? 6.867 12.227 0.394 1 98.38 22 ILE B O 1
ATOM 870 N N . GLN B 1 23 ? 8.156 10.477 -0.204 1 98.06 23 GLN B N 1
ATOM 871 C CA . GLN B 1 23 ? 9.211 10.844 0.735 1 98.06 23 GLN B CA 1
ATOM 872 C C . GLN B 1 23 ? 9.734 12.25 0.46 1 98.06 23 GLN B C 1
ATOM 874 O O . GLN B 1 23 ? 9.906 13.047 1.386 1 98.06 23 GLN B O 1
ATOM 879 N N . LYS B 1 24 ? 9.922 12.547 -0.764 1 97.62 24 LYS B N 1
ATOM 880 C CA . LYS B 1 24 ? 10.383 13.875 -1.157 1 97.62 24 LYS B CA 1
ATOM 881 C C . LYS B 1 24 ? 9.352 14.938 -0.816 1 97.62 24 LYS B C 1
ATOM 883 O O . LYS B 1 24 ? 9.695 16.016 -0.342 1 97.62 24 LYS B O 1
ATOM 888 N N . MET B 1 25 ? 8.102 14.586 -1.061 1 96.62 25 MET B N 1
ATOM 889 C CA . MET B 1 25 ? 7.023 15.516 -0.734 1 96.62 25 MET B CA 1
ATOM 890 C C . MET B 1 25 ? 7.023 15.852 0.754 1 96.62 25 MET B C 1
ATOM 892 O O . MET B 1 25 ? 6.797 17 1.137 1 96.62 25 MET B O 1
ATOM 896 N N . ILE B 1 26 ? 7.242 14.852 1.516 1 95.88 26 ILE B N 1
ATOM 897 C CA . ILE B 1 26 ? 7.254 15.031 2.963 1 95.88 26 ILE B CA 1
ATOM 898 C C . ILE B 1 26 ? 8.445 15.891 3.365 1 95.88 26 ILE B C 1
ATOM 900 O O . ILE B 1 26 ? 8.312 16.812 4.172 1 95.88 26 ILE B O 1
ATOM 904 N N . GLU B 1 27 ? 9.609 15.625 2.797 1 95 27 GLU B N 1
ATOM 905 C CA . GLU B 1 27 ? 10.812 16.406 3.074 1 95 27 GLU B CA 1
ATOM 906 C C . GLU B 1 27 ? 10.633 17.859 2.654 1 95 27 GLU B C 1
ATOM 908 O O . GLU B 1 27 ? 11.109 18.781 3.336 1 95 27 GLU B O 1
ATOM 913 N N . ASP B 1 28 ? 9.867 18.047 1.622 1 95.38 28 ASP B N 1
ATOM 914 C CA . ASP B 1 28 ? 9.633 19.375 1.074 1 95.38 28 ASP B CA 1
ATOM 915 C C . ASP B 1 28 ? 8.43 20.047 1.741 1 95.38 28 ASP B C 1
ATOM 917 O O . ASP B 1 28 ? 7.996 21.125 1.318 1 95.38 28 ASP B O 1
ATOM 921 N N . GLU B 1 29 ? 7.812 19.344 2.648 1 92.56 29 GLU B N 1
ATOM 922 C CA . GLU B 1 29 ? 6.703 19.844 3.455 1 92.56 29 GLU B CA 1
ATOM 923 C C . GLU B 1 29 ? 5.52 20.25 2.58 1 92.56 29 GLU B C 1
ATOM 925 O O . GLU B 1 29 ? 4.969 21.344 2.734 1 92.56 29 GLU B O 1
ATOM 930 N N . GLN B 1 30 ? 5.223 19.438 1.659 1 92.62 30 GLN B N 1
ATOM 931 C CA . GLN B 1 30 ? 4.066 19.656 0.798 1 92.62 30 GLN B CA 1
ATOM 932 C C . GLN B 1 30 ? 2.764 19.484 1.574 1 92.62 30 GLN B C 1
ATOM 934 O O . GLN B 1 30 ? 2.773 19.016 2.717 1 92.62 30 GLN B O 1
ATOM 939 N N . GLU B 1 31 ? 1.7 19.859 1.001 1 90.94 31 GLU B N 1
ATOM 940 C CA . GLU B 1 31 ? 0.395 19.812 1.653 1 90.94 31 GLU B CA 1
ATOM 941 C C . GLU B 1 31 ? -0.01 18.391 1.979 1 90.94 31 GLU B C 1
ATOM 943 O O . GLU B 1 31 ? 0.197 17.469 1.171 1 90.94 31 GLU B O 1
ATOM 948 N N . CYS B 1 32 ? -0.615 18.266 3.066 1 92.75 32 CYS B N 1
ATOM 949 C CA . CYS B 1 32 ? -0.965 16.953 3.594 1 92.75 32 CYS B CA 1
ATOM 950 C C . CYS B 1 32 ? -1.941 16.234 2.668 1 92.75 32 CYS B C 1
ATOM 952 O O . CYS B 1 32 ? -1.839 15.016 2.471 1 92.75 32 CYS B O 1
ATOM 954 N N . ILE B 1 33 ? -2.801 17 2.045 1 92.88 33 ILE B N 1
ATOM 955 C CA . ILE B 1 33 ? -3.818 16.375 1.198 1 92.88 33 ILE B CA 1
ATOM 956 C C . ILE B 1 33 ? -3.154 15.727 -0.01 1 92.88 33 ILE B C 1
ATOM 958 O O . ILE B 1 33 ? -3.609 14.68 -0.484 1 92.88 33 ILE B O 1
ATOM 962 N N . ASP B 1 34 ? -2.146 16.344 -0.481 1 94.38 34 ASP B N 1
ATOM 963 C CA . ASP B 1 34 ? -1.42 15.781 -1.612 1 94.38 34 ASP B CA 1
ATOM 964 C C . ASP B 1 34 ? -0.69 14.5 -1.208 1 94.38 34 ASP B C 1
ATOM 966 O O . ASP B 1 34 ? -0.658 13.531 -1.969 1 94.38 34 ASP B O 1
ATOM 970 N N . ILE B 1 35 ? -0.166 14.469 -0.04 1 96.38 35 ILE B N 1
ATOM 971 C CA . ILE B 1 35 ? 0.523 13.289 0.484 1 96.38 35 ILE B CA 1
ATOM 972 C C . ILE B 1 35 ? -0.464 12.141 0.633 1 96.38 35 ILE B C 1
ATOM 974 O O . ILE B 1 35 ? -0.189 11.016 0.198 1 96.38 35 ILE B O 1
ATOM 978 N N . VAL B 1 36 ? -1.612 12.398 1.137 1 96.75 36 VAL B N 1
ATOM 979 C CA . VAL B 1 36 ? -2.65 11.391 1.33 1 96.75 36 VAL B CA 1
ATOM 980 C C . VAL B 1 36 ? -3.105 10.852 -0.023 1 96.75 36 VAL B C 1
ATOM 982 O O . VAL B 1 36 ? -3.283 9.641 -0.188 1 96.75 36 VAL B O 1
ATOM 985 N N . THR B 1 37 ? -3.186 11.758 -0.943 1 96.25 37 THR B N 1
ATOM 986 C CA . THR B 1 37 ? -3.609 11.359 -2.281 1 96.25 37 THR B CA 1
ATOM 987 C C . THR B 1 37 ? -2.617 10.375 -2.889 1 96.25 37 THR B C 1
ATOM 989 O O . THR B 1 37 ? -3.014 9.344 -3.436 1 96.25 37 THR B O 1
ATOM 992 N N . GLN B 1 38 ? -1.406 10.633 -2.746 1 97 38 GLN B N 1
ATOM 993 C CA . GLN B 1 38 ? -0.385 9.758 -3.307 1 97 38 GLN B CA 1
ATOM 994 C C . GLN B 1 38 ? -0.318 8.438 -2.545 1 97 38 GLN B C 1
ATOM 996 O O . GLN B 1 38 ? -0.11 7.379 -3.143 1 97 38 GLN B O 1
ATOM 1001 N N . LEU B 1 39 ? -0.471 8.492 -1.21 1 97.75 39 LEU B N 1
ATOM 1002 C CA . LEU B 1 39 ? -0.498 7.266 -0.423 1 97.75 39 LEU B CA 1
ATOM 1003 C C . LEU B 1 39 ? -1.663 6.379 -0.843 1 97.75 39 LEU B C 1
ATOM 1005 O O . LEU B 1 39 ? -1.507 5.16 -0.97 1 97.75 39 LEU B O 1
ATOM 1009 N N . THR B 1 40 ? -2.779 6.961 -1.106 1 97.62 40 THR B N 1
ATOM 1010 C CA . THR B 1 40 ? -3.949 6.191 -1.521 1 97.62 40 THR B CA 1
ATOM 1011 C C . THR B 1 40 ? -3.723 5.559 -2.891 1 97.62 40 THR B C 1
ATOM 1013 O O . THR B 1 40 ? -4.184 4.445 -3.15 1 97.62 40 THR B O 1
ATOM 1016 N N . ALA B 1 41 ? -3.016 6.324 -3.723 1 97.25 41 ALA B N 1
ATOM 1017 C CA . ALA B 1 41 ? -2.674 5.777 -5.035 1 97.25 41 ALA B CA 1
ATOM 1018 C C . ALA B 1 41 ? -1.777 4.547 -4.898 1 97.25 41 ALA B C 1
ATOM 1020 O O . ALA B 1 41 ? -1.971 3.551 -5.602 1 97.25 41 ALA B O 1
ATOM 1021 N N . VAL B 1 42 ? -0.812 4.586 -4.027 1 98.06 42 VAL B N 1
ATOM 1022 C CA . VAL B 1 42 ? 0.065 3.441 -3.799 1 98.06 42 VAL B CA 1
ATOM 1023 C C . VAL B 1 42 ? -0.747 2.27 -3.252 1 98.06 42 VAL B C 1
ATOM 1025 O O . VAL B 1 42 ? -0.594 1.134 -3.709 1 98.06 42 VAL B O 1
ATOM 1028 N N . ARG B 1 43 ? -1.601 2.545 -2.303 1 96.94 43 ARG B N 1
ATOM 1029 C CA . ARG B 1 43 ? -2.453 1.511 -1.725 1 96.94 43 ARG B CA 1
ATOM 1030 C C . ARG B 1 43 ? -3.291 0.827 -2.799 1 96.94 43 ARG B C 1
ATOM 1032 O O . ARG B 1 43 ? -3.385 -0.402 -2.832 1 96.94 43 ARG B O 1
ATOM 1039 N N . SER B 1 44 ? -3.877 1.623 -3.629 1 97.06 44 SER B N 1
ATOM 1040 C CA . SER B 1 44 ? -4.691 1.094 -4.719 1 97.06 44 SER B CA 1
ATOM 1041 C C . SER B 1 44 ? -3.863 0.229 -5.66 1 97.06 44 SER B C 1
ATOM 1043 O O . SER B 1 44 ? -4.32 -0.826 -6.109 1 97.06 44 SER B O 1
ATOM 1045 N N . SER B 1 45 ? -2.689 0.753 -5.953 1 97.25 45 SER B N 1
ATOM 1046 C CA . SER B 1 45 ? -1.776 0.005 -6.809 1 97.25 45 SER B CA 1
ATOM 1047 C C . SER B 1 45 ? -1.432 -1.351 -6.203 1 97.25 45 SER B C 1
ATOM 1049 O O . SER B 1 45 ? -1.441 -2.369 -6.898 1 97.25 45 SER B O 1
ATOM 1051 N N . ILE B 1 46 ? -1.162 -1.4 -4.938 1 97.81 46 ILE B N 1
ATOM 1052 C CA . ILE B 1 46 ? -0.825 -2.641 -4.246 1 97.81 46 ILE B CA 1
ATOM 1053 C C . ILE B 1 46 ? -2.027 -3.58 -4.258 1 97.81 46 ILE B C 1
ATOM 1055 O O . ILE B 1 46 ? -1.885 -4.777 -4.512 1 97.81 46 ILE B O 1
ATOM 1059 N N . ASN B 1 47 ? -3.225 -3.053 -4.035 1 96.12 47 ASN B N 1
ATOM 1060 C CA . ASN B 1 47 ? -4.441 -3.859 -4.074 1 96.12 47 ASN B CA 1
ATOM 1061 C C . ASN B 1 47 ? -4.641 -4.504 -5.441 1 96.12 47 ASN B C 1
ATOM 1063 O O . ASN B 1 47 ? -4.965 -5.688 -5.535 1 96.12 47 ASN B O 1
ATOM 1067 N N . ARG B 1 48 ? -4.438 -3.723 -6.395 1 96 48 ARG B N 1
ATOM 1068 C CA . ARG B 1 48 ? -4.586 -4.246 -7.75 1 96 48 ARG B CA 1
ATOM 1069 C C . ARG B 1 48 ? -3.557 -5.336 -8.031 1 96 48 ARG B C 1
ATOM 1071 O O . ARG B 1 48 ? -3.875 -6.348 -8.664 1 96 48 ARG B O 1
ATOM 1078 N N . THR B 1 49 ? -2.387 -5.133 -7.625 1 96.75 49 THR B N 1
ATOM 1079 C CA . THR B 1 49 ? -1.328 -6.117 -7.816 1 96.75 49 THR B CA 1
ATOM 1080 C C . THR B 1 49 ? -1.659 -7.414 -7.086 1 96.75 49 THR B C 1
ATOM 1082 O O . THR B 1 49 ? -1.493 -8.508 -7.637 1 96.75 49 THR B O 1
ATOM 1085 N N . LEU B 1 50 ? -2.162 -7.258 -5.855 1 95.94 50 LEU B N 1
ATOM 1086 C CA . LEU B 1 50 ? -2.621 -8.414 -5.094 1 95.94 50 LEU B CA 1
ATOM 1087 C C . LEU B 1 50 ? -3.656 -9.211 -5.883 1 95.94 50 LEU B C 1
ATOM 1089 O O . LEU B 1 50 ? -3.537 -10.43 -6.02 1 95.94 50 LEU B O 1
ATOM 1093 N N . GLY B 1 51 ? -4.578 -8.555 -6.414 1 94.88 51 GLY B N 1
ATOM 1094 C CA . GLY B 1 51 ? -5.609 -9.195 -7.215 1 94.88 51 GLY B CA 1
ATOM 1095 C C . GLY B 1 51 ? -5.055 -9.945 -8.414 1 94.88 51 GLY B C 1
ATOM 1096 O O . GLY B 1 51 ? -5.488 -11.062 -8.703 1 94.88 51 GLY B O 1
ATOM 1097 N N . LEU B 1 52 ? -4.156 -9.305 -9.031 1 94.56 52 LEU B N 1
ATOM 1098 C CA . LEU B 1 52 ? -3.557 -9.914 -10.211 1 94.56 52 LEU B CA 1
ATOM 1099 C C . LEU B 1 52 ? -2.773 -11.172 -9.844 1 94.56 52 LEU B C 1
ATOM 1101 O O . LEU B 1 52 ? -2.898 -12.203 -10.5 1 94.56 52 LEU B O 1
ATOM 1105 N N . VAL B 1 53 ? -1.981 -11.109 -8.82 1 94.44 53 VAL B N 1
ATOM 1106 C CA . VAL B 1 53 ? -1.149 -12.227 -8.391 1 94.44 53 VAL B CA 1
ATOM 1107 C C . VAL B 1 53 ? -2.035 -13.398 -7.969 1 94.44 53 VAL B C 1
ATOM 1109 O O . VAL B 1 53 ? -1.815 -14.539 -8.391 1 94.44 53 VAL B O 1
ATOM 1112 N N . ILE B 1 54 ? -3.021 -13.086 -7.199 1 94.56 54 ILE B N 1
ATOM 1113 C CA . ILE B 1 54 ? -3.93 -14.117 -6.715 1 94.56 54 ILE B CA 1
ATOM 1114 C C . ILE B 1 54 ? -4.727 -14.695 -7.883 1 94.56 54 ILE B C 1
ATOM 1116 O O . ILE B 1 54 ? -4.879 -15.914 -8 1 94.56 54 ILE B O 1
ATOM 1120 N N . GLY B 1 55 ? -5.195 -13.844 -8.734 1 93.62 55 GLY B N 1
ATOM 1121 C CA . GLY B 1 55 ? -5.922 -14.281 -9.914 1 93.62 55 GLY B CA 1
ATOM 1122 C C . GLY B 1 55 ? -5.113 -15.203 -10.805 1 93.62 55 GLY B C 1
ATOM 1123 O O . GLY B 1 55 ? -5.629 -16.203 -11.297 1 93.62 55 GLY B O 1
ATOM 1124 N N . ASN B 1 56 ? -3.908 -14.852 -11.062 1 92.12 56 ASN B N 1
ATOM 1125 C CA . ASN B 1 56 ? -3.023 -15.695 -11.852 1 92.12 56 ASN B CA 1
ATOM 1126 C C . ASN B 1 56 ? -2.875 -17.078 -11.234 1 92.12 56 ASN B C 1
ATOM 1128 O O . ASN B 1 56 ? -2.883 -18.094 -11.953 1 92.12 56 ASN B O 1
ATOM 1132 N N . LYS B 1 57 ? -2.744 -17.141 -9.93 1 92.12 57 LYS B N 1
ATOM 1133 C CA . LYS B 1 57 ? -2.594 -18.422 -9.25 1 92.12 57 LYS B CA 1
ATOM 1134 C C . LYS B 1 57 ? -3.865 -19.25 -9.359 1 92.12 57 LYS B C 1
ATOM 1136 O O . LYS B 1 57 ? -3.801 -20.469 -9.57 1 92.12 57 LYS B O 1
ATOM 1141 N N . ILE B 1 58 ? -4.961 -18.641 -9.188 1 92.56 58 ILE B N 1
ATOM 1142 C CA . ILE B 1 58 ? -6.238 -19.328 -9.344 1 92.56 58 ILE B CA 1
ATOM 1143 C C . ILE B 1 58 ? -6.324 -19.953 -10.734 1 92.56 58 ILE B C 1
ATOM 1145 O O . ILE B 1 58 ? -6.668 -21.141 -10.867 1 92.56 58 ILE B O 1
ATOM 1149 N N . ASN B 1 59 ? -6.012 -19.203 -11.695 1 92.31 59 ASN B N 1
ATOM 1150 C CA . ASN B 1 59 ? -6.051 -19.703 -13.07 1 92.31 59 ASN B CA 1
ATOM 1151 C C . ASN B 1 59 ? -5.109 -20.891 -13.266 1 92.31 59 ASN B C 1
ATOM 1153 O O . ASN B 1 59 ? -5.465 -21.875 -13.922 1 92.31 59 ASN B O 1
ATOM 1157 N N . GLN B 1 60 ? -3.932 -20.781 -12.727 1 90.06 60 GLN B N 1
ATOM 1158 C CA . GLN B 1 60 ? -2.953 -21.859 -12.82 1 90.06 60 GLN B CA 1
ATOM 1159 C C . GLN B 1 60 ? -3.49 -23.141 -12.195 1 90.06 60 GLN B C 1
ATOM 1161 O O . GLN B 1 60 ? -3.334 -24.219 -12.766 1 90.06 60 GLN B O 1
ATOM 1166 N N . VAL B 1 61 ? -4.109 -23 -11.086 1 90.19 61 VAL B N 1
ATOM 1167 C CA . VAL B 1 61 ? -4.625 -24.172 -10.383 1 90.19 61 VAL B CA 1
ATOM 1168 C C . VAL B 1 61 ? -5.816 -24.75 -11.141 1 90.19 61 VAL B C 1
ATOM 1170 O O . VAL B 1 61 ? -5.957 -25.969 -11.242 1 90.19 61 VAL B O 1
ATOM 1173 N N . MET B 1 62 ? -6.66 -23.938 -11.625 1 90.88 62 MET B N 1
ATOM 1174 C CA . MET B 1 62 ? -7.875 -24.359 -12.312 1 90.88 62 MET B CA 1
ATOM 1175 C C . MET B 1 62 ? -7.539 -24.984 -13.664 1 90.88 62 MET B C 1
ATOM 1177 O O . MET B 1 62 ? -8.18 -25.953 -14.086 1 90.88 62 MET B O 1
ATOM 1181 N N . GLU B 1 63 ? -6.559 -24.5 -14.266 1 91.38 63 GLU B N 1
ATOM 1182 C CA . GLU B 1 63 ? -6.262 -24.922 -15.633 1 91.38 63 GLU B CA 1
ATOM 1183 C C . GLU B 1 63 ? -5.316 -26.125 -15.641 1 91.38 63 GLU B C 1
ATOM 1185 O O . GLU B 1 63 ? -5.191 -26.812 -16.656 1 91.38 63 GLU B O 1
ATOM 1190 N N . ASN B 1 64 ? -4.621 -26.297 -14.539 1 89.25 64 ASN B N 1
ATOM 1191 C CA . ASN B 1 64 ? -3.682 -27.422 -14.461 1 89.25 64 ASN B CA 1
ATOM 1192 C C . ASN B 1 64 ? -3.961 -28.297 -13.242 1 89.25 64 ASN B C 1
ATOM 1194 O O . ASN B 1 64 ? -3.123 -28.406 -12.344 1 89.25 64 ASN B O 1
ATOM 1198 N N . PRO B 1 65 ? -5.094 -28.969 -13.32 1 86.56 65 PRO B N 1
ATOM 1199 C CA . PRO B 1 65 ? -5.391 -29.844 -12.188 1 86.56 65 PRO B CA 1
ATOM 1200 C C . PRO B 1 65 ? -4.426 -31.016 -12.078 1 86.56 65 PRO B C 1
ATOM 1202 O O . PRO B 1 65 ? -3.836 -31.438 -13.078 1 86.56 65 PRO B O 1
ATOM 1205 N N . VAL B 1 66 ? -4.148 -31.281 -10.766 1 88.5 66 VAL B N 1
ATOM 1206 C CA . VAL B 1 66 ? -3.297 -32.438 -10.547 1 88.5 66 VAL B CA 1
ATOM 1207 C C . VAL B 1 66 ? -4.16 -33.656 -10.234 1 88.5 66 VAL B C 1
ATOM 1209 O O . VAL B 1 66 ? -5.242 -33.531 -9.656 1 88.5 66 VAL B O 1
ATOM 1212 N N . ASP B 1 67 ? -3.697 -34.844 -10.633 1 90.25 67 ASP B N 1
ATOM 1213 C CA . ASP B 1 67 ? -4.473 -36.062 -10.539 1 90.25 67 ASP B CA 1
ATOM 1214 C C . ASP B 1 67 ? -4.668 -36.5 -9.086 1 90.25 67 ASP B C 1
ATOM 1216 O O . ASP B 1 67 ? -5.719 -37.031 -8.727 1 90.25 67 ASP B O 1
ATOM 1220 N N . ASN B 1 68 ? -3.736 -36.219 -8.289 1 94.06 68 ASN B N 1
ATOM 1221 C CA . ASN B 1 68 ? -3.818 -36.562 -6.871 1 94.06 68 ASN B CA 1
ATOM 1222 C C . ASN B 1 68 ? -4.773 -35.625 -6.125 1 94.06 68 ASN B C 1
ATOM 1224 O O . ASN B 1 68 ? -4.508 -34.438 -5.992 1 94.06 68 ASN B O 1
ATOM 1228 N N . PRO B 1 69 ? -5.887 -36.188 -5.676 1 92.56 69 PRO B N 1
ATOM 1229 C CA . PRO B 1 69 ? -6.902 -35.344 -5.031 1 92.56 69 PRO B CA 1
ATOM 1230 C C . PRO B 1 69 ? -6.359 -34.594 -3.824 1 92.56 69 PRO B C 1
ATOM 1232 O O . PRO B 1 69 ? -6.742 -33.438 -3.59 1 92.56 69 PRO B O 1
ATOM 1235 N N . GLU B 1 70 ? -5.496 -35.219 -3.102 1 94.25 70 GLU B N 1
ATOM 1236 C CA . GLU B 1 70 ? -4.93 -34.562 -1.928 1 94.25 70 GLU B CA 1
ATOM 1237 C C . GLU B 1 70 ? -4.055 -33.375 -2.328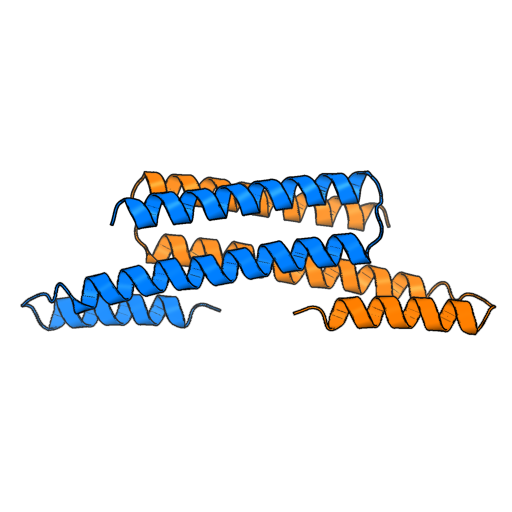 1 94.25 70 GLU B C 1
ATOM 1239 O O . GLU B 1 70 ? -4.109 -32.312 -1.699 1 94.25 70 GLU B O 1
ATOM 1244 N N . GLU B 1 71 ? -3.24 -33.562 -3.393 1 92.81 71 GLU B N 1
ATOM 1245 C CA . GLU B 1 71 ? -2.383 -32.469 -3.887 1 92.81 71 GLU B CA 1
ATOM 1246 C C . GLU B 1 71 ? -3.211 -31.344 -4.465 1 92.81 71 GLU B C 1
ATOM 1248 O O . GLU B 1 71 ? -2.877 -30.172 -4.273 1 92.81 71 GLU B O 1
ATOM 1253 N N . GLN B 1 72 ? -4.301 -31.703 -5.113 1 93.5 72 GLN B N 1
ATOM 1254 C CA . GLN B 1 72 ? -5.184 -30.703 -5.691 1 93.5 72 GLN B CA 1
ATOM 1255 C C . GLN B 1 72 ? -5.871 -29.875 -4.602 1 93.5 72 GLN B C 1
ATOM 1257 O O . GLN B 1 72 ? -5.957 -28.656 -4.699 1 93.5 72 GLN B O 1
ATOM 1262 N N . GLU B 1 73 ? -6.312 -30.531 -3.553 1 93.38 73 GLU B N 1
ATOM 1263 C CA . GLU B 1 73 ? -6.938 -29.844 -2.422 1 93.38 73 GLU B CA 1
ATOM 1264 C C . GLU B 1 73 ? -5.957 -28.906 -1.732 1 93.38 73 GLU B C 1
ATOM 1266 O O . GLU B 1 73 ? -6.332 -27.812 -1.312 1 93.38 73 GLU B O 1
ATOM 1271 N N . ALA B 1 74 ? -4.73 -29.344 -1.632 1 93.12 74 ALA B N 1
ATOM 1272 C CA . ALA B 1 74 ? -3.693 -28.531 -1.01 1 93.12 74 ALA B CA 1
ATOM 1273 C C . ALA B 1 74 ? -3.449 -27.25 -1.809 1 93.12 74 ALA B C 1
ATOM 1275 O O . ALA B 1 74 ? -3.27 -26.172 -1.232 1 93.12 74 ALA B O 1
ATOM 1276 N N . LYS B 1 75 ? -3.473 -27.344 -3.105 1 91.81 75 LYS B N 1
ATOM 1277 C CA . LYS B 1 75 ? -3.279 -26.188 -3.977 1 91.81 75 LYS B CA 1
ATOM 1278 C C . LYS B 1 75 ? -4.43 -25.188 -3.836 1 91.81 75 LYS B C 1
ATOM 1280 O O . LYS B 1 75 ? -4.211 -23.984 -3.775 1 91.81 75 LYS B O 1
ATOM 1285 N N . ILE B 1 76 ? -5.602 -25.719 -3.729 1 92.5 76 ILE B N 1
ATOM 1286 C CA . ILE B 1 76 ? -6.793 -24.891 -3.57 1 92.5 76 ILE B CA 1
ATOM 1287 C C . ILE B 1 76 ? -6.746 -24.172 -2.227 1 92.5 76 ILE B C 1
ATOM 1289 O O . ILE B 1 76 ? -7.047 -22.969 -2.146 1 92.5 76 ILE B O 1
ATOM 1293 N N . GLN B 1 77 ? -6.32 -24.875 -1.228 1 93.81 77 GLN B N 1
ATOM 1294 C CA . GLN B 1 77 ? -6.223 -24.281 0.103 1 93.81 77 GLN B CA 1
ATOM 1295 C C . GLN B 1 77 ? -5.195 -23.156 0.131 1 93.81 77 GLN B C 1
ATOM 1297 O O . GLN B 1 77 ? -5.398 -22.141 0.796 1 93.81 77 GLN B O 1
ATOM 1302 N N . GLN B 1 78 ? -4.133 -23.344 -0.563 1 91.06 78 GLN B N 1
ATOM 1303 C CA . GLN B 1 78 ? -3.121 -22.297 -0.644 1 91.06 78 GLN B CA 1
ATOM 1304 C C . GLN B 1 78 ? -3.697 -21.016 -1.241 1 91.06 78 GLN B C 1
ATOM 1306 O O . GLN B 1 78 ? -3.434 -19.906 -0.746 1 91.06 78 GLN B O 1
ATOM 1311 N N . VAL B 1 79 ? -4.492 -21.156 -2.275 1 92.12 79 VAL B N 1
ATOM 1312 C CA . VAL B 1 79 ? -5.121 -20.016 -2.928 1 92.12 79 VAL B CA 1
ATOM 1313 C C . VAL B 1 79 ? -6.09 -19.344 -1.96 1 92.12 79 VAL B C 1
ATOM 1315 O O . VAL B 1 79 ? -6.109 -18.109 -1.851 1 92.12 79 VAL B O 1
ATOM 1318 N N . LEU B 1 80 ? -6.789 -20.141 -1.208 1 92.5 80 LEU B N 1
ATOM 1319 C CA . LEU B 1 80 ? -7.734 -19.609 -0.237 1 92.5 80 LEU B CA 1
ATOM 1320 C C . LEU B 1 80 ? -7.008 -18.812 0.851 1 92.5 80 LEU B C 1
ATOM 1322 O O . LEU B 1 80 ? -7.469 -17.75 1.267 1 92.5 80 LEU B O 1
ATOM 1326 N N . ASP B 1 81 ? -5.902 -19.312 1.238 1 92.75 81 ASP B N 1
ATOM 1327 C CA . ASP B 1 81 ? -5.094 -18.641 2.254 1 92.75 81 ASP B CA 1
ATOM 1328 C C . ASP B 1 81 ? -4.621 -17.281 1.763 1 92.75 81 ASP B C 1
ATOM 1330 O O . ASP B 1 81 ? -4.523 -16.328 2.547 1 92.75 81 ASP B O 1
ATOM 1334 N N . MET B 1 82 ? -4.406 -17.125 0.497 1 92.38 82 MET B N 1
ATOM 1335 C CA . MET B 1 82 ? -3.969 -15.875 -0.095 1 92.38 82 MET B CA 1
ATOM 1336 C C . MET B 1 82 ? -5.102 -14.852 -0.111 1 92.38 82 MET B C 1
ATOM 1338 O O . MET B 1 82 ? -4.871 -13.656 0.065 1 92.38 82 MET B O 1
ATOM 1342 N N . ILE B 1 83 ? -6.254 -15.359 -0.226 1 90.25 83 ILE B N 1
ATOM 1343 C CA . ILE B 1 83 ? -7.418 -14.484 -0.352 1 90.25 83 ILE B CA 1
ATOM 1344 C C . ILE B 1 83 ? -7.805 -13.938 1.02 1 90.25 83 ILE B C 1
ATOM 1346 O O . ILE B 1 83 ? -8.188 -12.773 1.144 1 90.25 83 ILE B O 1
ATOM 1350 N N . VAL B 1 84 ? -7.555 -14.672 2.021 1 87.75 84 VAL B N 1
ATOM 1351 C CA . VAL B 1 84 ? -8.055 -14.289 3.336 1 87.75 84 VAL B CA 1
ATOM 1352 C C . VAL B 1 84 ? -6.988 -13.477 4.074 1 87.75 84 VAL B C 1
ATOM 1354 O O . VAL B 1 84 ? -7.238 -12.961 5.164 1 87.75 84 VAL B O 1
ATOM 1357 N N . LYS B 1 85 ? -5.859 -13.406 3.461 1 81 85 LYS B N 1
ATOM 1358 C CA . LYS B 1 85 ? -4.812 -12.617 4.102 1 81 85 LYS B CA 1
ATOM 1359 C C . LYS B 1 85 ? -5.199 -11.141 4.168 1 81 85 LYS B C 1
ATOM 1361 O O . LYS B 1 85 ? -5.652 -10.57 3.174 1 81 85 LYS B O 1
ATOM 1366 N N . LYS B 1 86 ? -5.43 -10.633 5.387 1 67.69 86 LYS B N 1
ATOM 1367 C CA . LYS B 1 86 ? -5.801 -9.258 5.699 1 67.69 86 LYS B CA 1
ATOM 1368 C C . LYS B 1 86 ? -4.562 -8.375 5.84 1 67.69 86 LYS B C 1
ATOM 1370 O O . LYS B 1 86 ? -3.5 -8.852 6.246 1 67.69 86 LYS B O 1
#